Protein AF-A0A534RPZ4-F1 (afdb_monomer_lite)

Structure (mmCIF, N/CA/C/O backbone):
data_AF-A0A534RPZ4-F1
#
_entry.id   AF-A0A534RPZ4-F1
#
loop_
_atom_site.group_PDB
_atom_site.id
_atom_site.type_symbol
_atom_site.label_atom_id
_atom_site.label_alt_id
_atom_site.label_comp_id
_atom_site.label_asym_id
_atom_site.label_entity_id
_atom_site.label_seq_id
_atom_site.pdbx_PDB_ins_code
_atom_site.Cartn_x
_atom_site.Cartn_y
_atom_site.Cartn_z
_atom_site.occupancy
_atom_site.B_iso_or_equiv
_atom_site.auth_seq_id
_atom_site.auth_comp_id
_atom_site.auth_asym_id
_atom_site.auth_atom_id
_atom_site.pdbx_PDB_model_num
ATOM 1 N N . GLY A 1 1 ? 4.417 -6.873 -12.941 1.00 58.84 1 GLY A N 1
ATOM 2 C CA . GLY A 1 1 ? 4.006 -6.122 -11.747 1.00 58.84 1 GLY A CA 1
ATOM 3 C C . GLY A 1 1 ? 5.212 -5.874 -10.874 1.00 58.84 1 GLY A C 1
ATOM 4 O O . GLY A 1 1 ? 5.897 -6.827 -10.535 1.00 58.84 1 GLY A O 1
ATOM 5 N N . GLY A 1 2 ? 5.551 -4.626 -10.562 1.00 71.31 2 GLY A N 1
ATOM 6 C CA . GLY A 1 2 ? 6.732 -4.305 -9.745 1.00 71.31 2 GLY A CA 1
ATOM 7 C C . GLY A 1 2 ? 6.47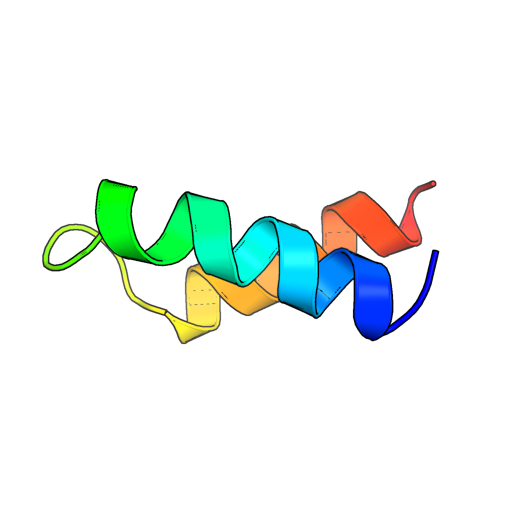5 -3.184 -8.744 1.00 71.31 2 GLY A C 1
ATOM 8 O O . GLY A 1 2 ? 5.373 -2.651 -8.665 1.00 71.31 2 GLY A O 1
ATOM 9 N N . ALA A 1 3 ? 7.504 -2.762 -8.002 1.00 76.94 3 ALA A N 1
ATOM 10 C CA . ALA A 1 3 ? 7.398 -1.703 -6.985 1.00 76.94 3 ALA A CA 1
ATOM 11 C C . ALA A 1 3 ? 6.756 -0.389 -7.496 1.00 76.94 3 ALA A C 1
ATOM 13 O O . ALA A 1 3 ? 6.152 0.347 -6.715 1.00 76.94 3 ALA A O 1
ATOM 14 N N . ARG A 1 4 ? 6.835 -0.114 -8.808 1.00 83.06 4 ARG A N 1
ATOM 15 C CA . ARG A 1 4 ? 6.128 0.994 -9.476 1.00 83.06 4 ARG A CA 1
ATOM 16 C C . ARG A 1 4 ? 4.602 0.864 -9.421 1.00 83.06 4 ARG A C 1
ATOM 18 O O . ARG A 1 4 ? 3.931 1.860 -9.163 1.00 83.06 4 ARG A O 1
ATOM 25 N N . ASP A 1 5 ? 4.064 -0.336 -9.617 1.00 92.12 5 ASP A N 1
ATOM 26 C CA . ASP A 1 5 ? 2.619 -0.591 -9.574 1.00 92.12 5 ASP A CA 1
ATOM 27 C C . ASP A 1 5 ? 2.102 -0.495 -8.139 1.00 92.12 5 ASP A C 1
ATOM 29 O O . ASP A 1 5 ? 1.085 0.150 -7.891 1.00 92.12 5 ASP A O 1
ATOM 33 N N . VAL A 1 6 ? 2.877 -1.016 -7.177 1.00 93.81 6 VAL A N 1
ATOM 34 C CA . VAL A 1 6 ? 2.600 -0.849 -5.742 1.00 93.81 6 VAL A CA 1
ATOM 35 C C . VAL A 1 6 ? 2.534 0.637 -5.390 1.00 93.81 6 VAL A C 1
ATOM 37 O O . VAL A 1 6 ? 1.562 1.077 -4.786 1.00 93.81 6 VAL A O 1
ATOM 40 N N . GLY A 1 7 ? 3.522 1.437 -5.805 1.00 93.69 7 GLY A N 1
ATOM 41 C CA . GLY A 1 7 ? 3.535 2.880 -5.545 1.00 93.69 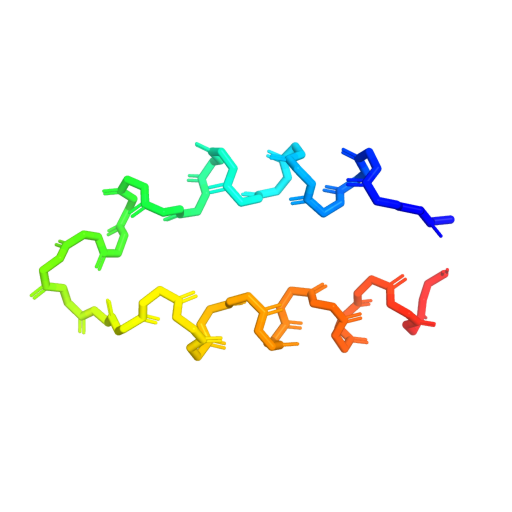7 GLY A CA 1
ATOM 42 C C . GLY A 1 7 ? 2.325 3.608 -6.140 1.00 93.69 7 GLY A C 1
ATOM 43 O O . GLY A 1 7 ? 1.702 4.431 -5.465 1.00 93.69 7 GLY A O 1
ATOM 44 N N . LYS A 1 8 ? 1.941 3.260 -7.374 1.00 95.50 8 LYS A N 1
ATOM 45 C CA . LYS A 1 8 ? 0.760 3.818 -8.048 1.00 95.50 8 LYS A CA 1
ATOM 46 C C . LYS A 1 8 ? -0.535 3.479 -7.304 1.00 95.50 8 LYS A C 1
ATOM 48 O O . LYS A 1 8 ? -1.349 4.373 -7.083 1.00 95.50 8 LYS A O 1
ATOM 53 N N . VAL A 1 9 ? -0.721 2.220 -6.904 1.00 95.06 9 VAL A N 1
ATOM 54 C CA . VAL A 1 9 ? -1.916 1.777 -6.169 1.00 95.06 9 VAL A CA 1
ATOM 55 C C . VAL A 1 9 ? -1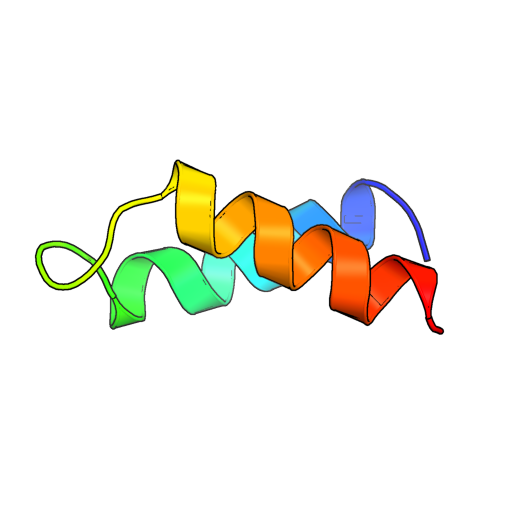.954 2.406 -4.778 1.00 95.06 9 VAL A C 1
ATOM 57 O O . VAL A 1 9 ? -2.959 3.008 -4.404 1.00 95.06 9 VAL A O 1
ATOM 60 N N . MET A 1 10 ? -0.848 2.367 -4.033 1.00 95.56 10 MET A N 1
ATOM 61 C CA . MET A 1 10 ? -0.760 2.952 -2.691 1.00 95.56 10 MET A CA 1
ATOM 62 C C . MET A 1 10 ? -1.098 4.448 -2.689 1.00 95.56 10 MET A C 1
ATOM 64 O O . MET A 1 10 ? -1.834 4.899 -1.811 1.00 95.56 10 MET A O 1
ATOM 68 N N . GLY A 1 11 ? -0.644 5.203 -3.697 1.00 96.62 11 GLY A N 1
ATOM 69 C CA . GLY A 1 11 ? -0.979 6.623 -3.849 1.00 96.62 11 GLY A CA 1
ATOM 70 C C . GLY A 1 11 ? -2.478 6.899 -4.024 1.00 96.62 11 GLY A C 1
ATOM 71 O O . GLY A 1 11 ? -2.960 7.952 -3.616 1.00 96.62 11 GLY A O 1
ATOM 72 N N . GLN A 1 12 ? -3.237 5.948 -4.576 1.00 96.69 12 GLN A N 1
ATOM 73 C CA . GLN A 1 12 ? -4.687 6.069 -4.758 1.00 96.69 12 GLN A CA 1
ATOM 74 C C . GLN A 1 12 ? -5.492 5.535 -3.567 1.00 96.69 12 GLN A C 1
ATOM 76 O O . GLN A 1 12 ? -6.583 6.037 -3.285 1.00 96.69 12 GLN A O 1
ATOM 81 N N . VAL A 1 13 ? -4.987 4.503 -2.887 1.00 95.75 13 VAL A N 1
ATOM 82 C CA . VAL A 1 13 ? -5.712 3.792 -1.824 1.00 95.75 13 VAL A CA 1
ATOM 83 C C . VAL A 1 13 ? -5.516 4.467 -0.465 1.00 95.75 13 VAL A C 1
ATOM 85 O O . VAL A 1 13 ? -6.499 4.679 0.245 1.00 95.75 13 VAL A O 1
ATOM 88 N N . LEU A 1 14 ? -4.294 4.888 -0.114 1.00 95.75 14 LEU A N 1
ATOM 89 C CA . LEU A 1 14 ? -4.004 5.483 1.200 1.00 95.75 14 LEU A CA 1
ATOM 90 C C . LEU A 1 14 ? -4.927 6.663 1.571 1.00 95.75 14 LEU A C 1
ATOM 92 O O . LEU A 1 14 ? -5.433 6.668 2.694 1.00 95.75 14 LEU A O 1
ATOM 96 N N . PRO A 1 15 ? -5.229 7.633 0.679 1.00 96.94 15 PRO A N 1
ATOM 97 C CA . PRO A 1 15 ? -6.128 8.737 1.021 1.00 96.94 15 PRO A CA 1
ATOM 98 C C . PRO A 1 15 ? -7.561 8.290 1.340 1.00 96.94 15 PRO A C 1
ATOM 100 O O . PRO A 1 15 ? -8.210 8.887 2.195 1.00 96.94 15 PRO A O 1
ATOM 103 N N . LYS A 1 16 ? -8.055 7.224 0.694 1.00 96.81 16 LYS A N 1
ATOM 104 C CA . LYS A 1 16 ? -9.433 6.723 0.866 1.00 96.81 16 LYS A CA 1
ATOM 105 C C . LYS A 1 16 ? -9.649 6.066 2.233 1.00 96.81 16 LYS A C 1
ATOM 107 O O . LYS A 1 16 ? -10.747 6.132 2.792 1.00 96.81 16 LYS A O 1
ATOM 112 N N . PHE A 1 17 ? -8.591 5.467 2.775 1.00 95.38 17 PHE A N 1
ATOM 113 C CA . PHE A 1 17 ? -8.609 4.718 4.034 1.00 95.38 17 PHE A CA 1
ATOM 114 C C . PHE A 1 17 ? -7.893 5.432 5.185 1.00 95.38 17 PHE A C 1
ATOM 116 O O . PHE A 1 17 ? -7.771 4.877 6.279 1.00 95.38 17 PHE A O 1
ATOM 123 N N . LYS A 1 18 ? -7.452 6.677 4.976 1.00 92.94 18 LYS A N 1
ATOM 124 C CA . LYS A 1 18 ? -6.792 7.488 6.001 1.00 92.94 18 LYS A CA 1
ATOM 125 C C . LYS A 1 18 ? -7.659 7.575 7.264 1.00 92.94 18 LYS A C 1
ATOM 127 O O . LYS A 1 18 ? -8.815 7.985 7.199 1.00 92.94 18 LYS A O 1
ATOM 132 N N . GLY A 1 19 ? -7.093 7.177 8.405 1.00 94.25 19 GLY A N 1
ATOM 133 C CA . GLY A 1 19 ? -7.778 7.168 9.705 1.00 94.25 19 GLY A CA 1
ATOM 134 C C . GLY A 1 19 ? -8.814 6.052 9.890 1.00 94.25 19 GLY A C 1
ATOM 135 O O . GLY A 1 19 ? -9.443 5.993 10.940 1.00 94.25 19 GLY A O 1
ATOM 136 N N . ARG A 1 20 ? -8.998 5.175 8.896 1.00 95.50 20 ARG A N 1
ATOM 137 C CA . ARG A 1 20 ? -9.928 4.034 8.946 1.00 95.50 20 ARG A CA 1
ATOM 138 C C . ARG A 1 20 ? -9.214 2.687 8.953 1.00 95.50 20 ARG A C 1
ATOM 140 O O . ARG A 1 20 ? -9.749 1.730 9.495 1.00 95.50 20 ARG A O 1
ATOM 147 N N . ALA A 1 21 ? -8.028 2.612 8.354 1.00 94.94 21 ALA A N 1
ATOM 148 C CA . ALA A 1 21 ? -7.202 1.412 8.340 1.00 94.94 21 ALA A CA 1
ATOM 149 C C . ALA A 1 21 ? -5.710 1.761 8.434 1.00 94.94 21 ALA A C 1
ATOM 151 O O . ALA A 1 21 ? -5.286 2.861 8.067 1.00 94.94 21 ALA A O 1
ATOM 152 N N . ASP A 1 22 ? -4.923 0.807 8.929 1.00 95.81 22 ASP A N 1
ATOM 153 C CA . ASP A 1 22 ? -3.475 0.930 9.058 1.00 95.81 22 ASP A CA 1
ATOM 154 C C . ASP A 1 22 ? -2.772 0.806 7.692 1.00 95.81 22 ASP A C 1
ATOM 156 O O . ASP A 1 22 ? -3.075 -0.074 6.880 1.00 95.81 22 ASP A O 1
ATOM 160 N N . GLY A 1 23 ? -1.806 1.690 7.431 1.00 94.88 23 GLY A N 1
ATOM 161 C CA . GLY A 1 23 ? -1.101 1.744 6.148 1.00 94.88 23 GLY A CA 1
ATOM 162 C C . GLY A 1 23 ? -0.241 0.510 5.852 1.00 94.88 23 GLY A C 1
ATOM 163 O O . GLY A 1 23 ? -0.051 0.166 4.684 1.00 94.88 23 GLY A O 1
ATOM 164 N N . LYS A 1 24 ? 0.254 -0.184 6.883 1.00 95.25 24 LYS A N 1
ATOM 165 C CA . LYS A 1 24 ? 1.035 -1.418 6.741 1.00 95.25 24 LYS A CA 1
ATOM 166 C C . LYS A 1 24 ? 0.146 -2.568 6.284 1.00 95.25 24 LYS A C 1
ATOM 168 O O . LYS A 1 24 ? 0.545 -3.289 5.371 1.00 95.25 24 LYS A O 1
ATOM 173 N N . ALA A 1 25 ? -1.053 -2.689 6.857 1.00 96.44 25 ALA A N 1
ATOM 174 C CA . ALA A 1 25 ? -2.043 -3.679 6.432 1.00 96.44 25 ALA A CA 1
ATOM 175 C C . ALA A 1 25 ? -2.436 -3.475 4.958 1.00 96.44 25 ALA A C 1
ATOM 177 O O . ALA A 1 25 ? -2.400 -4.417 4.171 1.00 96.44 25 ALA A O 1
ATOM 178 N N . ILE A 1 26 ? -2.699 -2.227 4.553 1.00 96.12 26 ILE A N 1
ATOM 179 C CA . ILE A 1 26 ? -3.002 -1.892 3.151 1.00 96.12 26 ILE A CA 1
ATOM 180 C C . ILE A 1 26 ? -1.833 -2.268 2.229 1.00 96.12 26 ILE A C 1
ATOM 182 O O . ILE A 1 26 ? -2.044 -2.881 1.186 1.00 96.12 26 ILE A O 1
ATOM 186 N N . ASN A 1 27 ? -0.594 -1.936 2.606 1.00 94.88 27 ASN A N 1
ATOM 187 C CA . ASN A 1 27 ? 0.586 -2.266 1.805 1.00 94.88 27 ASN A CA 1
ATOM 188 C C . ASN A 1 27 ? 0.798 -3.780 1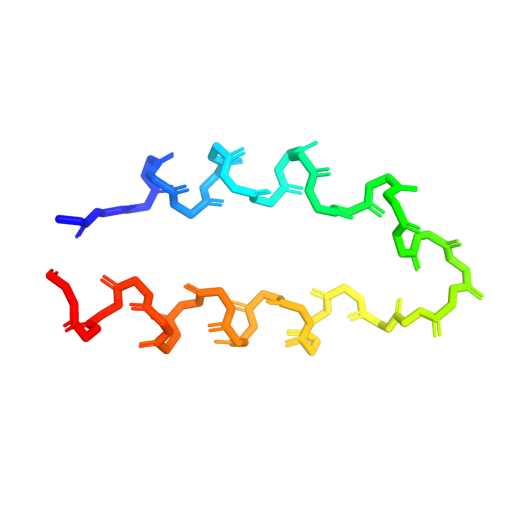.649 1.00 94.88 27 ASN A C 1
ATOM 190 O O . ASN A 1 27 ? 1.277 -4.205 0.600 1.00 94.88 27 ASN A O 1
ATOM 194 N N . GLN A 1 28 ? 0.476 -4.581 2.669 1.00 95.44 28 GLN A N 1
ATOM 195 C CA . GLN A 1 28 ? 0.571 -6.036 2.578 1.00 95.44 28 GLN A CA 1
ATOM 196 C C . GLN A 1 28 ? -0.428 -6.584 1.553 1.00 95.44 28 GLN A C 1
ATOM 198 O O . GLN A 1 28 ? -0.009 -7.251 0.612 1.00 95.44 28 GLN A O 1
ATOM 203 N N . ILE A 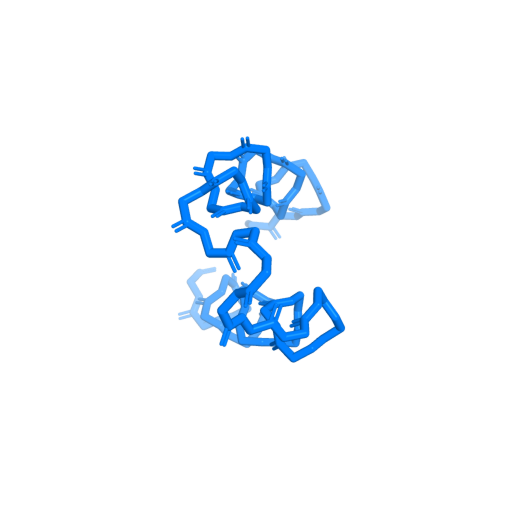1 29 ? -1.701 -6.192 1.662 1.00 94.94 2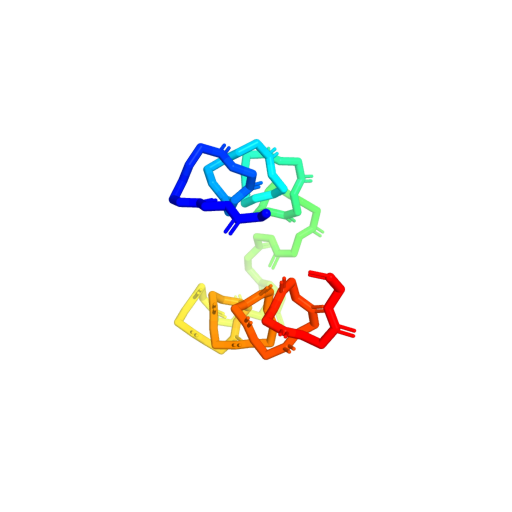9 ILE A N 1
ATOM 204 C CA . ILE A 1 29 ? -2.759 -6.607 0.728 1.00 94.94 29 ILE A CA 1
ATOM 205 C C . ILE A 1 29 ? -2.400 -6.195 -0.705 1.00 94.94 29 ILE A C 1
ATOM 207 O O . ILE A 1 29 ? -2.397 -7.017 -1.609 1.00 94.94 29 ILE A O 1
ATOM 211 N N . VAL A 1 30 ? -2.004 -4.935 -0.923 1.00 93.88 30 VAL A N 1
ATOM 212 C CA . VAL A 1 30 ? -1.629 -4.446 -2.264 1.00 93.88 30 VAL A CA 1
ATOM 213 C C . VAL A 1 30 ? -0.488 -5.266 -2.876 1.00 93.88 30 VAL A C 1
ATOM 215 O O . VAL A 1 30 ? -0.469 -5.473 -4.086 1.00 93.88 30 VAL A O 1
ATOM 218 N N . ARG A 1 31 ? 0.474 -5.733 -2.072 1.00 92.50 31 ARG A N 1
ATOM 219 C CA . ARG A 1 31 ? 1.573 -6.576 -2.566 1.00 92.50 31 ARG A CA 1
ATOM 220 C C . ARG A 1 31 ? 1.100 -7.977 -2.925 1.00 92.50 31 ARG A C 1
ATOM 222 O O . ARG A 1 31 ? 1.496 -8.451 -3.981 1.00 92.50 31 ARG A O 1
ATOM 229 N N . GLU A 1 32 ? 0.264 -8.593 -2.097 1.00 92.69 32 GLU A N 1
ATOM 230 C CA . GLU A 1 32 ? -0.295 -9.930 -2.343 1.00 92.69 32 GLU A CA 1
ATOM 231 C C . GLU A 1 32 ? -1.151 -9.953 -3.624 1.00 92.69 32 GLU A C 1
ATOM 233 O O . GLU A 1 32 ? -0.960 -10.808 -4.493 1.00 92.69 32 GLU A O 1
ATOM 238 N N . GLU A 1 33 ? -2.007 -8.946 -3.809 1.00 92.25 33 GLU A N 1
ATOM 239 C CA . GLU A 1 33 ? -2.856 -8.809 -5.001 1.00 92.25 33 GLU A CA 1
ATOM 240 C C . GLU A 1 33 ? -2.030 -8.579 -6.281 1.00 92.25 33 GLU A C 1
ATOM 242 O O . GLU A 1 33 ? -2.279 -9.189 -7.321 1.00 92.25 33 GLU A O 1
ATOM 247 N N . LEU A 1 34 ? -0.997 -7.730 -6.214 1.00 88.94 34 LEU A N 1
ATOM 248 C CA . LEU A 1 34 ? -0.140 -7.428 -7.368 1.00 88.94 34 LEU A CA 1
ATOM 249 C C . LEU A 1 34 ? 0.906 -8.512 -7.667 1.00 88.94 34 LEU A C 1
ATOM 251 O O . LEU A 1 34 ? 1.429 -8.538 -8.777 1.00 88.94 34 LEU A O 1
ATOM 255 N N . GLN A 1 35 ? 1.245 -9.371 -6.702 1.00 84.12 35 GLN A N 1
ATOM 256 C CA . GLN A 1 35 ? 2.089 -10.551 -6.928 1.00 84.12 35 GLN A CA 1
ATOM 257 C C . GLN A 1 35 ? 1.325 -11.684 -7.614 1.00 84.12 35 GLN A C 1
ATOM 259 O O . GLN A 1 35 ? 1.941 -12.516 -8.273 1.00 84.12 35 GLN A O 1
ATOM 264 N N . SER A 1 36 ? -0.001 -11.694 -7.484 1.00 67.44 36 SER A N 1
ATOM 265 C CA . SER A 1 36 ? -0.882 -12.679 -8.115 1.00 67.44 36 SER A CA 1
ATOM 266 C C . SER A 1 36 ? -1.201 -12.358 -9.588 1.00 67.44 36 SER A C 1
ATOM 268 O O . SER A 1 36 ? -2.031 -13.040 -10.187 1.00 67.44 36 SER A O 1
ATOM 270 N N . SER A 1 37 ? -0.560 -11.327 -10.165 1.00 55.09 37 SER A N 1
ATOM 271 C CA . SER A 1 37 ? -0.832 -10.760 -11.500 1.00 55.09 37 SER A CA 1
ATOM 272 C C . SER A 1 37 ? 0.393 -10.713 -12.417 1.00 55.09 37 SER A C 1
ATOM 274 O O . SER A 1 37 ? 1.471 -10.257 -11.962 1.00 55.09 37 SER A O 1
#

Secondary structure (DSSP, 8-state):
--HHHHHHHHHHHHHHHTTTS-HHHHHHHHHHHHHT-

pLDDT: mean 90.22, std 10.47, range [55.09, 96.94]

Sequence (37 aa):
GGARDVGKVMGQVLPKFKGRADGKAINQIVREELQSS

Radius of gyration: 9.6 Å; chains: 1; bounding box: 17×21×22 Å

Foldseek 3Di:
DDPVQLVVVLVVVCVVCPVPDDSVVVSVVSCVVVVVD